Protein AF-A0A814PBN9-F1 (afdb_monomer)

Secondary structure (DSSP, 8-state):
-EEE--------SSHHHHHHHHHHHHH-TTTSTT-GGG--SHHHHHHHIIIIIHHHSSPPPPTTSPPPPPPEEEEEEE-TTT-PPP---S-TTSS-HHHHHHTSEEPPPTT----EE-SS-EE-S-EEEEEE-S-HHHHHHHHHHHHHTTSS-TTEEEEEEEESS-EEEEE---

Organism: Adineta ricciae (NCBI:txid249248)

InterPro domains:
  IPR046791 Polycystin domain [PF20519] (101-163)
  IPR051223 Polycystin [PTHR10877] (20-163)

Foldseek 3Di:
DDWDFDAPDDDDPCSPVVVVVVCCQQQVPPHDPLHVVPDDDPVSVLVNCLPRRLVRQFDDQPPVSDGDDWKKKKWFFFDPPPDDQPPPPVPPPPDDPLLVQLSDKDDDDPPQQDWDDDPPDIGGPIGRMRIQDDDSVVSSVSSVVCVVVPSPDPRTAWMWMDTPRGIIIDGDDD

Radius of gyration: 16.4 Å; Cα contacts (8 Å, |Δi|>4): 252; chains: 1; bounding box: 42×38×36 Å

Nearest PDB structures (foldseek):
  5t4d-assembly1_A  TM=6.886E-01 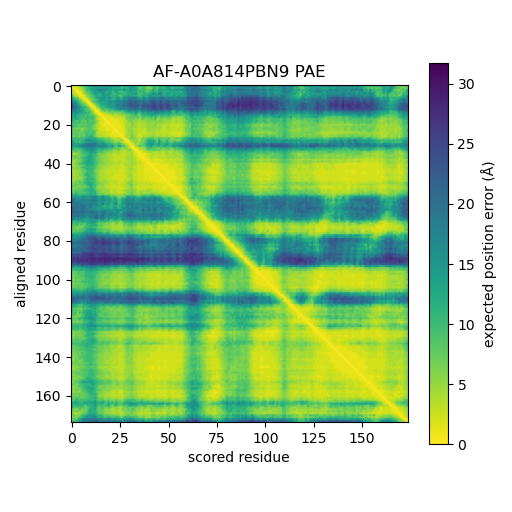 e=1.156E-07  Homo sapiens
  7d7f-assembly1_C  TM=6.819E-01  e=4.751E-07  Mus musculus
  6t9o-assembly1_A  TM=6.933E-01  e=7.766E-07  Homo sapiens
  6wb8-assembly1_A  TM=6.654E-01  e=8.782E-07  Homo sapiens
  7d7f-assembly1_A  TM=6.789E-01  e=2.207E-06  Mus musculus

pLDDT: mean 73.88, std 13.75, range [39.5, 93.19]

Structure (mmCIF, N/CA/C/O backbone):
data_AF-A0A814PBN9-F1
#
_entry.id   AF-A0A814PBN9-F1
#
loop_
_atom_site.group_PDB
_atom_site.id
_atom_site.type_symbol
_atom_site.label_atom_id
_atom_site.label_alt_id
_atom_site.label_comp_id
_atom_site.label_asym_id
_atom_site.label_entity_id
_atom_site.label_seq_id
_atom_site.pdbx_PDB_ins_code
_atom_site.Cartn_x
_atom_site.Cartn_y
_atom_site.Cartn_z
_atom_site.occupancy
_atom_site.B_iso_or_equiv
_atom_site.auth_seq_id
_atom_site.auth_comp_id
_atom_site.auth_asym_id
_atom_site.auth_atom_id
_atom_site.pdbx_PDB_model_num
ATOM 1 N N . MET A 1 1 ? -9.001 4.875 9.101 1.00 61.91 1 MET A N 1
ATOM 2 C CA . MET A 1 1 ? -7.737 4.126 8.914 1.00 61.91 1 MET A CA 1
ATOM 3 C C . MET A 1 1 ? -6.618 4.839 9.672 1.00 61.91 1 MET A C 1
ATOM 5 O O . MET A 1 1 ? -6.616 6.064 9.667 1.00 61.91 1 MET A O 1
ATOM 9 N N . LYS A 1 2 ? -5.699 4.135 10.350 1.00 58.09 2 LYS A N 1
ATOM 10 C CA . LYS A 1 2 ? -4.528 4.743 11.015 1.00 58.09 2 LYS A CA 1
ATOM 11 C C . LYS A 1 2 ? -3.236 4.182 10.421 1.00 58.09 2 LYS A C 1
ATOM 13 O O . LYS A 1 2 ? -3.068 2.978 10.280 1.00 58.09 2 LYS A O 1
ATOM 18 N N . VAL A 1 3 ? -2.299 5.056 10.064 1.00 55.59 3 VAL A N 1
ATOM 19 C CA . VAL A 1 3 ? -1.051 4.647 9.401 1.00 55.59 3 VAL A CA 1
ATOM 20 C C . VAL A 1 3 ? 0.086 4.547 10.411 1.00 55.59 3 VAL A C 1
ATOM 22 O O . VAL A 1 3 ? 0.407 5.541 11.063 1.00 55.59 3 VAL A O 1
ATOM 25 N N . LEU A 1 4 ? 0.740 3.384 10.492 1.00 53.00 4 LEU A N 1
ATOM 26 C CA . LEU A 1 4 ? 1.981 3.205 11.243 1.00 53.00 4 LEU A CA 1
ATOM 27 C C . LEU A 1 4 ? 3.142 2.841 10.324 1.00 53.00 4 LEU A C 1
ATOM 29 O O . LEU A 1 4 ? 3.172 1.807 9.666 1.00 53.00 4 LEU A O 1
ATOM 33 N N . ILE A 1 5 ? 4.179 3.667 10.330 1.00 54.47 5 ILE A N 1
ATOM 34 C CA . ILE A 1 5 ? 5.356 3.407 9.504 1.00 54.47 5 ILE A CA 1
ATOM 35 C C . ILE A 1 5 ? 6.474 2.845 10.380 1.00 54.47 5 ILE A C 1
ATOM 37 O O . ILE A 1 5 ? 7.053 3.574 11.185 1.00 54.47 5 ILE A O 1
ATOM 41 N N . TYR A 1 6 ? 6.805 1.567 10.181 1.00 50.56 6 TYR A N 1
ATOM 42 C CA . TYR A 1 6 ? 7.937 0.907 10.832 1.00 50.56 6 TYR A CA 1
ATOM 43 C C . TYR A 1 6 ? 9.142 0.850 9.896 1.00 50.56 6 TYR A C 1
ATOM 45 O O . TYR A 1 6 ? 9.206 0.054 8.964 1.00 50.56 6 TYR A O 1
ATOM 53 N N . TRP A 1 7 ? 10.145 1.683 10.160 1.00 50.56 7 TRP A N 1
ATOM 54 C CA . TRP A 1 7 ? 11.399 1.644 9.415 1.00 50.56 7 TRP A CA 1
ATOM 55 C C . TRP A 1 7 ? 12.389 0.689 10.087 1.00 50.56 7 TRP A C 1
ATOM 57 O O . TRP A 1 7 ? 13.036 1.066 11.061 1.00 50.56 7 TRP A O 1
ATOM 67 N N . LEU A 1 8 ? 12.574 -0.516 9.541 1.00 43.88 8 LEU A N 1
ATOM 68 C CA . LEU A 1 8 ? 13.759 -1.312 9.866 1.00 43.88 8 LEU A CA 1
ATOM 69 C C . LEU A 1 8 ? 14.943 -0.742 9.062 1.00 43.88 8 LEU A C 1
ATOM 71 O O . LEU A 1 8 ? 15.090 -1.008 7.872 1.00 43.88 8 LEU A O 1
ATOM 75 N N . LEU A 1 9 ? 15.739 0.145 9.665 1.00 44.00 9 LEU A N 1
ATOM 76 C CA . LEU A 1 9 ? 16.915 0.725 9.009 1.00 44.00 9 LEU A CA 1
ATOM 77 C C . LEU A 1 9 ? 18.097 -0.238 9.138 1.00 44.00 9 LEU A C 1
ATOM 79 O O . LEU A 1 9 ? 18.795 -0.242 10.148 1.00 44.00 9 LEU A O 1
ATOM 83 N N . LEU A 1 10 ? 18.351 -1.025 8.096 1.00 39.50 10 LEU A N 1
ATOM 84 C CA . LEU A 1 10 ? 19.627 -1.720 7.955 1.00 39.50 10 LEU A CA 1
ATOM 85 C C . LEU A 1 10 ? 20.667 -0.714 7.427 1.00 39.50 10 LEU A C 1
ATOM 87 O O . LEU A 1 10 ? 20.711 -0.395 6.243 1.00 39.50 10 LEU A O 1
ATOM 91 N N . THR A 1 11 ? 21.439 -0.168 8.371 1.00 45.25 11 THR A N 1
ATOM 92 C CA . THR A 1 11 ? 22.795 0.392 8.217 1.00 45.25 11 THR A CA 1
ATOM 93 C C . THR A 1 11 ? 22.997 1.500 7.166 1.00 45.25 11 THR A C 1
ATOM 95 O O . THR A 1 11 ? 23.364 1.230 6.024 1.00 45.25 11 THR A O 1
ATOM 98 N N . THR A 1 12 ? 22.892 2.772 7.572 1.00 49.78 12 THR A N 1
ATOM 99 C CA . THR A 1 12 ? 23.576 3.888 6.884 1.00 49.78 12 THR A CA 1
ATOM 100 C C . THR A 1 12 ? 24.253 4.807 7.900 1.00 49.78 12 THR A C 1
ATOM 102 O O . THR A 1 12 ? 23.825 4.888 9.048 1.00 49.78 12 THR A O 1
ATOM 105 N N . SER A 1 13 ? 25.316 5.502 7.482 1.00 58.22 13 SER A N 1
ATOM 106 C CA . SER A 1 13 ? 26.120 6.415 8.314 1.00 58.22 13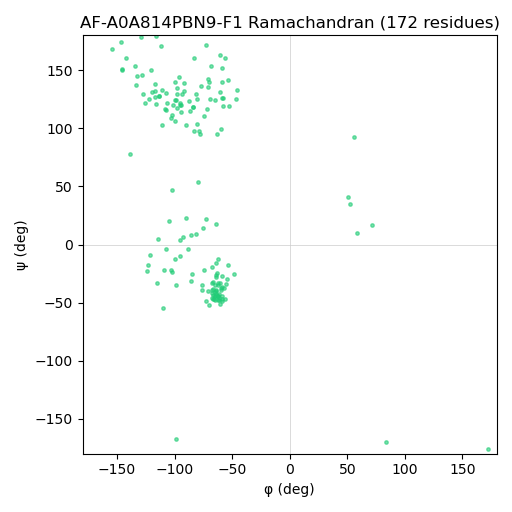 SER A CA 1
ATOM 107 C C . SER A 1 13 ? 25.354 7.644 8.823 1.00 58.22 13 SER A C 1
ATOM 109 O O . SER A 1 13 ? 25.794 8.280 9.772 1.00 58.22 13 SER A O 1
ATOM 111 N N . ASN A 1 14 ? 24.193 7.958 8.232 1.00 62.97 14 ASN A N 1
ATOM 112 C CA . ASN A 1 14 ? 23.270 9.008 8.674 1.00 62.97 14 ASN A CA 1
ATOM 113 C C . ASN A 1 14 ? 21.811 8.515 8.559 1.00 62.97 14 ASN A C 1
ATOM 115 O O . ASN A 1 14 ? 21.089 8.863 7.608 1.00 62.97 14 ASN A O 1
ATOM 119 N N . PRO A 1 15 ? 21.360 7.679 9.509 1.00 64.81 15 PRO A N 1
ATOM 120 C CA . PRO A 1 15 ? 20.076 6.986 9.417 1.00 64.81 15 PRO A CA 1
ATOM 121 C C . PRO A 1 15 ? 18.884 7.952 9.475 1.00 64.81 15 PRO A C 1
ATOM 123 O O . PRO A 1 15 ? 17.884 7.734 8.791 1.00 64.81 15 PRO A O 1
ATOM 126 N N . SER A 1 16 ? 19.004 9.064 10.208 1.00 70.75 16 SER A N 1
ATOM 127 C CA . SER A 1 16 ? 17.942 10.067 10.374 1.00 70.75 16 SER A CA 1
ATOM 128 C C . SER A 1 16 ? 17.621 10.825 9.081 1.00 70.75 16 SER A C 1
ATOM 130 O O . SER A 1 16 ? 16.453 10.961 8.716 1.00 70.75 16 SER A O 1
ATOM 132 N N . LEU A 1 17 ? 18.639 11.281 8.345 1.00 72.50 17 LEU A N 1
ATOM 133 C CA . LEU A 1 17 ? 18.462 11.986 7.071 1.00 72.50 17 LEU A CA 1
ATOM 134 C C . LEU A 1 17 ? 17.892 11.059 5.998 1.00 72.50 17 LEU A C 1
ATOM 136 O O . LEU A 1 17 ? 16.953 11.428 5.294 1.00 72.50 17 LEU A O 1
ATOM 140 N N . THR A 1 18 ? 18.413 9.834 5.924 1.00 71.75 18 THR A N 1
ATOM 141 C CA . THR A 1 18 ? 17.943 8.815 4.976 1.00 71.75 18 THR A CA 1
ATOM 142 C C . THR A 1 18 ? 16.481 8.450 5.247 1.00 71.75 18 THR A C 1
ATOM 144 O O . THR A 1 18 ? 15.664 8.383 4.326 1.00 71.75 18 THR A O 1
ATOM 147 N N . ALA A 1 19 ? 16.122 8.260 6.520 1.00 71.62 19 ALA A N 1
ATOM 148 C CA . ALA A 1 19 ? 14.748 8.006 6.931 1.00 71.62 19 ALA A CA 1
ATOM 149 C C . ALA A 1 19 ? 13.827 9.181 6.586 1.00 71.62 19 ALA A C 1
ATOM 151 O O . ALA A 1 19 ? 12.786 8.973 5.969 1.00 71.62 19 ALA A O 1
ATOM 152 N N . ASN A 1 20 ? 14.225 10.414 6.909 1.00 74.75 20 ASN A N 1
ATOM 153 C CA . ASN A 1 20 ? 13.430 11.610 6.631 1.00 74.75 20 ASN A CA 1
ATOM 154 C C . ASN A 1 20 ? 13.232 11.858 5.133 1.00 74.75 20 ASN A C 1
ATOM 156 O O . ASN A 1 20 ? 12.133 12.225 4.716 1.00 74.75 20 ASN A O 1
ATOM 160 N N . HIS A 1 21 ? 14.268 11.634 4.324 1.00 77.31 21 HIS A N 1
ATOM 161 C CA . HIS A 1 21 ? 14.173 11.742 2.873 1.00 77.31 21 HIS A CA 1
ATOM 162 C C . H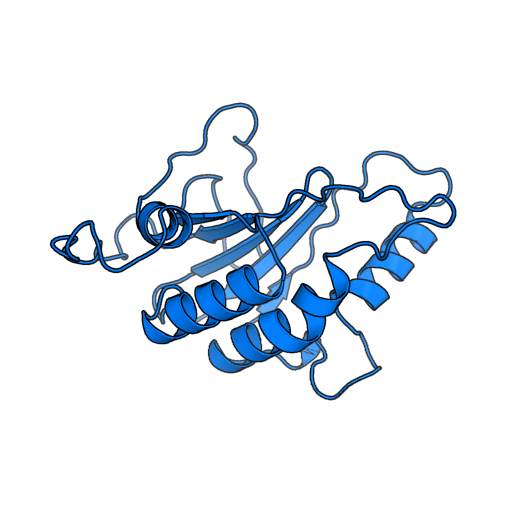IS A 1 21 ? 13.145 10.753 2.319 1.00 77.31 21 HIS A C 1
ATOM 164 O O . HIS A 1 21 ? 12.208 11.157 1.638 1.00 77.31 21 HIS A O 1
ATOM 170 N N . LEU A 1 22 ? 13.254 9.475 2.690 1.00 76.56 22 LEU A N 1
ATOM 171 C CA . LEU A 1 22 ? 12.349 8.432 2.203 1.00 76.56 22 LEU A CA 1
ATOM 172 C C . LEU A 1 22 ? 10.923 8.609 2.725 1.00 76.56 22 LEU A C 1
ATOM 174 O O . LEU A 1 22 ? 9.968 8.345 1.998 1.00 76.56 22 LEU A O 1
ATOM 178 N N . ARG A 1 23 ? 10.774 9.123 3.949 1.00 76.19 23 ARG A N 1
ATOM 179 C CA . ARG A 1 23 ? 9.480 9.491 4.523 1.00 76.19 23 ARG A CA 1
ATOM 180 C C . ARG A 1 23 ? 8.807 10.582 3.692 1.00 76.19 23 ARG A C 1
ATOM 182 O O . ARG A 1 23 ? 7.644 10.445 3.338 1.00 76.19 23 ARG A O 1
ATOM 189 N N . ARG A 1 24 ? 9.530 11.647 3.343 1.00 77.75 24 ARG A N 1
ATOM 190 C CA . ARG A 1 24 ? 8.990 12.723 2.498 1.00 77.75 24 ARG A CA 1
ATOM 191 C C . ARG A 1 24 ? 8.703 12.252 1.077 1.00 77.75 24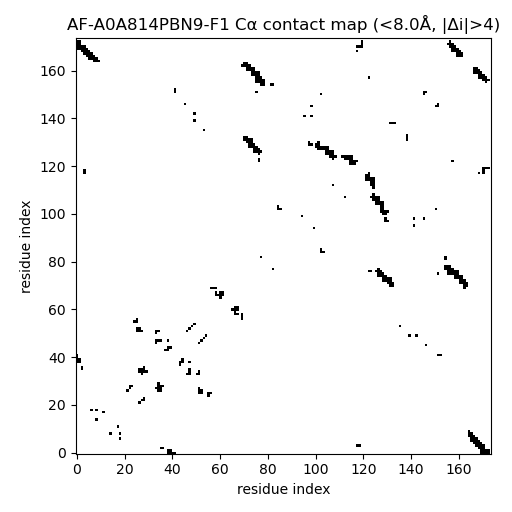 ARG A C 1
ATOM 193 O O . ARG A 1 24 ? 7.700 12.669 0.520 1.00 77.75 24 ARG A O 1
ATOM 200 N N . PHE A 1 25 ? 9.561 11.394 0.532 1.00 79.44 25 PHE A N 1
ATOM 201 C CA . PHE A 1 25 ? 9.466 10.911 -0.840 1.00 79.44 25 PHE A CA 1
ATOM 202 C C . PHE A 1 25 ? 8.275 9.969 -1.053 1.00 79.44 25 PHE A C 1
ATOM 204 O O . PHE A 1 25 ? 7.454 10.221 -1.918 1.00 79.44 25 PHE A O 1
ATOM 211 N N . PHE A 1 26 ? 8.126 8.923 -0.234 1.00 78.31 26 PHE A N 1
ATOM 212 C CA . PHE A 1 26 ? 7.051 7.939 -0.427 1.00 78.31 26 PHE A CA 1
ATOM 213 C C . PHE A 1 26 ? 5.716 8.334 0.204 1.00 78.31 26 PHE A C 1
ATOM 215 O O . PHE A 1 26 ? 4.675 7.855 -0.233 1.00 78.31 26 PHE A O 1
ATOM 222 N N . LEU A 1 27 ? 5.728 9.173 1.244 1.00 80.25 27 LEU A N 1
ATOM 223 C CA . LEU A 1 27 ? 4.513 9.517 1.988 1.00 80.25 27 LEU A CA 1
ATOM 224 C C . LEU A 1 27 ? 4.015 10.941 1.713 1.00 80.25 27 LEU A C 1
ATOM 226 O O . LEU A 1 27 ? 2.963 11.318 2.220 1.00 80.25 27 LEU A O 1
ATOM 230 N N . ASN A 1 28 ? 4.747 11.728 0.916 1.00 75.12 28 ASN A N 1
ATOM 231 C CA . ASN A 1 28 ? 4.356 13.074 0.480 1.00 75.12 28 ASN A CA 1
ATOM 232 C C . ASN A 1 28 ? 3.951 14.036 1.616 1.00 75.12 28 ASN A C 1
ATOM 234 O O . ASN A 1 28 ? 3.090 14.899 1.437 1.00 75.12 28 ASN A O 1
ATOM 238 N N . ILE A 1 29 ? 4.610 13.920 2.774 1.00 67.38 29 ILE A N 1
ATOM 239 C CA . ILE A 1 29 ? 4.279 14.687 3.986 1.00 67.38 29 ILE A CA 1
ATOM 240 C C . ILE A 1 29 ? 4.346 16.195 3.732 1.00 67.38 29 ILE A C 1
ATOM 242 O O . ILE A 1 29 ? 5.418 16.732 3.437 1.00 67.38 29 ILE A O 1
ATOM 246 N N . GLY A 1 30 ? 3.215 16.874 3.915 1.00 62.34 30 GLY A N 1
ATOM 247 C CA . GLY A 1 30 ? 3.070 18.326 3.899 1.00 62.34 30 GLY A CA 1
ATOM 248 C C . GLY A 1 30 ? 3.207 18.978 2.524 1.00 62.34 30 GLY A C 1
ATOM 249 O O . GLY A 1 30 ? 3.468 20.178 2.471 1.00 62.34 30 GLY A O 1
ATOM 250 N N . ARG A 1 31 ? 3.103 18.222 1.417 1.00 62.16 31 ARG A N 1
ATOM 251 C CA . ARG A 1 31 ? 3.403 18.747 0.068 1.00 62.16 31 ARG A CA 1
ATOM 252 C C . ARG A 1 31 ? 2.283 18.655 -0.973 1.00 62.16 31 ARG A C 1
ATOM 254 O O . ARG A 1 31 ? 2.389 19.356 -1.972 1.00 62.16 31 ARG A O 1
ATOM 261 N N . THR A 1 32 ? 1.235 17.839 -0.795 1.00 61.72 32 THR A N 1
ATOM 262 C CA . THR A 1 32 ? 0.211 17.628 -1.849 1.00 61.72 32 THR A CA 1
ATOM 263 C C . THR A 1 32 ? -1.215 17.386 -1.318 1.00 61.72 32 THR A C 1
ATOM 265 O O . THR A 1 32 ? -1.457 17.269 -0.110 1.00 61.72 32 THR A O 1
ATOM 268 N N . GLN A 1 33 ? -2.186 17.311 -2.238 1.00 65.44 33 GLN A N 1
ATOM 269 C CA . GLN A 1 33 ? -3.556 16.860 -1.962 1.00 65.44 33 GLN A CA 1
ATOM 270 C C . GLN A 1 33 ? -3.585 15.408 -1.443 1.00 65.44 33 GLN A C 1
ATOM 272 O O . GLN A 1 33 ? -4.358 15.120 -0.536 1.00 65.44 33 GLN A O 1
ATOM 277 N N . ASN A 1 34 ? -2.657 14.561 -1.904 1.00 69.06 34 ASN A N 1
ATOM 278 C CA . ASN A 1 34 ? -2.583 13.123 -1.619 1.00 69.06 34 ASN A CA 1
ATOM 279 C C . ASN A 1 34 ? -1.503 12.800 -0.568 1.00 69.06 34 ASN A C 1
ATOM 281 O O . ASN A 1 34 ? -0.655 11.925 -0.769 1.00 69.06 34 ASN A O 1
ATOM 285 N N . ASP A 1 35 ? -1.488 13.560 0.527 1.00 80.12 35 ASP A N 1
ATOM 286 C CA . ASP A 1 35 ? -0.637 13.308 1.696 1.00 80.12 35 ASP A CA 1
ATOM 287 C C . ASP A 1 35 ? -1.135 12.064 2.450 1.00 80.12 35 ASP A C 1
ATOM 289 O O . ASP A 1 35 ? -2.333 11.933 2.704 1.00 80.12 35 ASP A O 1
ATOM 293 N N . TYR A 1 36 ? -0.224 11.173 2.854 1.00 78.25 36 TYR A N 1
ATOM 294 C CA . TYR A 1 36 ? -0.585 9.949 3.577 1.00 78.25 36 TYR A CA 1
ATOM 295 C C . TYR A 1 36 ? -1.340 10.201 4.895 1.00 78.25 36 TYR A C 1
ATOM 297 O O . TYR A 1 36 ? -2.104 9.352 5.347 1.00 78.25 36 TYR A O 1
ATOM 305 N N . THR A 1 37 ? -1.120 11.356 5.533 1.00 80.81 37 THR A N 1
ATOM 306 C CA . THR A 1 37 ? -1.789 11.732 6.789 1.00 80.81 37 THR A CA 1
ATOM 307 C C . THR A 1 37 ? -3.284 11.978 6.614 1.00 80.81 37 THR A C 1
ATOM 309 O O . THR A 1 37 ? -4.022 11.934 7.594 1.00 80.81 37 THR A O 1
ATOM 312 N N . LYS A 1 38 ? -3.733 12.216 5.377 1.00 82.75 38 LYS A N 1
ATOM 313 C CA . LYS A 1 38 ? -5.137 12.466 5.037 1.00 82.75 38 LYS A CA 1
ATOM 314 C C . LYS A 1 38 ? -5.914 11.186 4.741 1.00 82.75 38 LYS A C 1
ATOM 316 O O . LYS A 1 38 ? -7.112 11.264 4.503 1.00 82.75 38 LYS A O 1
ATOM 321 N N . ILE A 1 39 ? -5.259 10.023 4.742 1.00 85.50 39 ILE A N 1
ATOM 322 C CA . ILE A 1 39 ? -5.917 8.765 4.404 1.00 85.50 39 ILE A CA 1
ATOM 323 C C . ILE A 1 39 ? -6.810 8.322 5.563 1.00 85.50 39 ILE A C 1
ATOM 325 O O . ILE A 1 39 ? -6.319 7.903 6.614 1.00 85.50 39 ILE A O 1
ATOM 329 N N . THR A 1 40 ? -8.125 8.375 5.358 1.00 84.69 40 THR A N 1
ATOM 330 C CA . THR A 1 40 ? -9.110 7.981 6.373 1.00 84.69 40 THR A CA 1
ATOM 331 C C . THR A 1 40 ? -9.936 6.769 5.956 1.00 84.69 40 THR A C 1
ATOM 333 O O . THR A 1 40 ? -10.247 5.936 6.817 1.00 84.69 40 THR A O 1
ATOM 336 N N . THR A 1 41 ? -10.205 6.629 4.658 1.00 87.88 41 THR A N 1
ATOM 337 C CA . THR A 1 41 ? -11.011 5.564 4.048 1.00 87.88 41 THR A CA 1
ATOM 338 C C . THR A 1 41 ? -10.170 4.616 3.181 1.00 87.88 41 THR A C 1
ATOM 340 O O . THR A 1 41 ? -8.991 4.867 2.924 1.00 87.88 41 THR A O 1
ATOM 343 N N . ILE A 1 42 ? -10.774 3.505 2.738 1.00 88.50 42 ILE A N 1
ATOM 344 C CA . ILE A 1 42 ? -10.154 2.574 1.776 1.00 88.50 42 ILE A CA 1
ATOM 345 C C . ILE A 1 42 ? -9.931 3.276 0.426 1.00 88.50 42 ILE A C 1
ATOM 347 O O . ILE A 1 42 ? -8.876 3.108 -0.181 1.00 88.50 42 ILE A O 1
ATOM 351 N N . ASP A 1 43 ? -10.869 4.115 -0.015 1.00 90.31 43 ASP A N 1
ATOM 352 C CA . ASP A 1 43 ? -10.737 4.856 -1.274 1.00 90.31 43 ASP A CA 1
ATOM 353 C C . ASP A 1 43 ? -9.618 5.897 -1.212 1.00 90.31 43 ASP A C 1
ATOM 355 O O . ASP A 1 43 ? -8.827 6.007 -2.149 1.00 90.31 43 ASP A O 1
ATOM 359 N N . ASP A 1 44 ? -9.464 6.591 -0.078 1.00 88.94 44 ASP A N 1
ATOM 360 C CA . ASP A 1 44 ? -8.324 7.488 0.137 1.00 88.94 44 ASP A CA 1
ATOM 361 C C . ASP A 1 44 ? -6.991 6.725 0.032 1.00 88.94 44 ASP A C 1
ATOM 363 O O . ASP A 1 44 ? -5.996 7.263 -0.462 1.00 88.94 44 ASP A O 1
ATOM 367 N N . TYR A 1 45 ? -6.954 5.471 0.507 1.00 90.12 45 TYR A N 1
ATOM 368 C CA . TYR A 1 45 ? -5.761 4.629 0.432 1.00 90.12 45 TYR A CA 1
ATOM 369 C C . TYR A 1 45 ? -5.426 4.291 -1.020 1.00 90.12 45 TYR A C 1
ATOM 371 O O . TYR A 1 45 ? -4.272 4.454 -1.417 1.00 90.12 45 TYR A O 1
ATOM 379 N N . TRP A 1 46 ? -6.411 3.870 -1.817 1.00 91.12 46 TRP A N 1
ATOM 380 C CA . TRP A 1 46 ? -6.212 3.585 -3.240 1.00 91.12 46 TRP A CA 1
ATOM 381 C C . TRP A 1 46 ? -5.791 4.837 -4.015 1.00 91.12 46 TRP A C 1
ATOM 383 O O . TRP A 1 46 ? -4.807 4.796 -4.755 1.00 91.12 46 TRP A O 1
ATOM 393 N N . LEU A 1 47 ? -6.437 5.980 -3.761 1.00 90.12 47 LEU A N 1
ATOM 394 C CA . LEU A 1 47 ? -6.064 7.269 -4.351 1.00 90.12 47 LEU A CA 1
ATOM 395 C C . LEU A 1 47 ? -4.622 7.660 -4.015 1.00 90.12 47 LEU A C 1
ATOM 397 O O . LEU A 1 47 ? -3.877 8.099 -4.895 1.00 90.12 47 LEU A O 1
ATOM 401 N N . TRP A 1 48 ? -4.203 7.496 -2.759 1.00 89.38 48 TRP A N 1
ATOM 402 C CA . TRP A 1 48 ? -2.820 7.732 -2.352 1.00 89.38 48 TRP A CA 1
ATOM 403 C C . TRP A 1 48 ? -1.855 6.739 -3.010 1.00 89.38 48 TRP A C 1
ATOM 405 O O . TRP A 1 48 ? -0.796 7.138 -3.506 1.00 89.38 48 TRP A O 1
ATOM 415 N N . LEU A 1 49 ? -2.205 5.454 -3.045 1.00 89.06 49 LEU A N 1
ATOM 416 C CA . LEU A 1 49 ? -1.364 4.407 -3.611 1.00 89.06 49 LEU A CA 1
ATOM 417 C C . LEU A 1 49 ? -1.069 4.700 -5.087 1.00 89.06 49 LEU A C 1
ATOM 419 O O . LEU A 1 49 ? 0.091 4.698 -5.494 1.00 89.06 49 LEU A O 1
ATOM 423 N N . GLU A 1 50 ? -2.098 5.012 -5.872 1.00 88.50 50 GLU A N 1
ATOM 424 C CA . GLU A 1 50 ? -1.976 5.200 -7.318 1.00 88.50 50 GLU A CA 1
ATOM 425 C C . GLU A 1 50 ? -1.341 6.529 -7.734 1.00 88.50 50 GLU A C 1
ATOM 427 O O . GLU A 1 50 ? -0.621 6.572 -8.737 1.00 88.50 50 GLU A O 1
ATOM 432 N N . ASN A 1 51 ? -1.598 7.601 -6.979 1.00 85.62 51 ASN A N 1
ATOM 433 C CA . ASN A 1 51 ? -1.197 8.956 -7.367 1.00 85.62 51 ASN A CA 1
ATOM 434 C C . ASN A 1 51 ? 0.041 9.473 -6.628 1.00 85.62 51 ASN A C 1
ATOM 436 O O . ASN A 1 51 ? 0.716 10.370 -7.124 1.00 85.62 51 ASN A O 1
ATOM 440 N N . SER A 1 52 ? 0.337 8.944 -5.439 1.00 84.44 52 SER A N 1
ATOM 441 C CA . SER A 1 52 ? 1.506 9.341 -4.648 1.00 84.44 52 SER A CA 1
ATOM 442 C C . SER A 1 52 ? 2.542 8.232 -4.607 1.00 84.44 52 SER A C 1
ATOM 444 O O . SER A 1 52 ? 3.703 8.457 -4.938 1.00 84.44 52 SER A O 1
ATOM 446 N N . PHE A 1 53 ? 2.158 7.027 -4.191 1.00 85.50 53 PHE A N 1
ATOM 447 C CA . PHE A 1 53 ? 3.139 5.970 -3.962 1.00 85.50 53 PHE A CA 1
ATOM 448 C C . PHE A 1 53 ? 3.708 5.419 -5.278 1.00 85.50 53 PHE A C 1
ATOM 450 O O . PHE A 1 53 ? 4.928 5.352 -5.434 1.00 85.50 53 PHE A O 1
ATOM 457 N N . LEU A 1 54 ? 2.848 5.076 -6.245 1.00 84.44 54 LEU A N 1
ATOM 458 C CA . LEU A 1 54 ? 3.258 4.483 -7.525 1.00 84.44 54 LEU A CA 1
ATOM 459 C C . LEU A 1 54 ? 4.150 5.385 -8.385 1.00 84.44 54 LEU A C 1
ATOM 461 O O . LEU A 1 54 ? 5.036 4.888 -9.079 1.00 84.44 54 LEU A O 1
ATOM 465 N N . GLU A 1 55 ? 3.950 6.697 -8.331 1.00 81.38 55 GLU A N 1
ATOM 466 C CA . GLU A 1 55 ? 4.812 7.649 -9.043 1.00 81.38 55 GLU A CA 1
ATOM 467 C C . GLU A 1 55 ? 6.251 7.616 -8.499 1.00 81.38 55 GLU A C 1
ATOM 469 O O . GLU A 1 55 ? 7.212 7.854 -9.225 1.00 81.38 55 GLU A O 1
ATOM 474 N N . ASN A 1 56 ? 6.416 7.227 -7.231 1.00 79.00 56 ASN A N 1
ATOM 475 C CA . ASN A 1 56 ? 7.693 7.239 -6.528 1.00 79.00 56 ASN A CA 1
ATOM 476 C C . ASN A 1 56 ? 8.394 5.865 -6.468 1.00 79.00 56 ASN A C 1
ATOM 478 O O . ASN A 1 56 ? 9.571 5.794 -6.118 1.00 79.00 56 ASN A O 1
ATOM 482 N N . ILE A 1 57 ? 7.739 4.745 -6.806 1.00 76.75 57 ILE A N 1
ATOM 483 C CA . ILE A 1 57 ? 8.382 3.410 -6.723 1.00 76.75 57 ILE A CA 1
ATOM 484 C C . ILE A 1 57 ? 9.408 3.136 -7.825 1.00 76.75 57 ILE A C 1
ATOM 486 O O . ILE A 1 57 ? 10.259 2.254 -7.668 1.00 76.75 57 ILE A O 1
ATOM 490 N N . ARG A 1 58 ? 9.334 3.843 -8.956 1.00 69.31 58 ARG A N 1
ATOM 491 C CA . ARG A 1 58 ? 10.252 3.635 -10.077 1.00 69.31 58 ARG A CA 1
ATOM 492 C C . ARG A 1 58 ? 11.367 4.661 -10.022 1.00 69.31 58 ARG A C 1
ATOM 494 O O . ARG A 1 58 ? 11.146 5.850 -10.206 1.00 69.31 58 ARG A O 1
ATOM 501 N N . ALA A 1 59 ? 12.592 4.170 -9.855 1.00 58.31 59 ALA A N 1
ATOM 502 C CA . ALA A 1 59 ? 13.756 4.966 -10.197 1.00 58.31 59 ALA A CA 1
ATOM 503 C C . ALA A 1 59 ? 13.651 5.354 -11.680 1.00 58.31 59 ALA A C 1
ATOM 505 O O . ALA A 1 59 ? 13.478 4.489 -12.548 1.00 58.31 59 ALA A O 1
ATOM 506 N N . HIS A 1 60 ? 13.750 6.651 -11.974 1.00 55.59 60 HIS A N 1
ATOM 507 C CA . HIS A 1 60 ? 13.983 7.113 -13.338 1.00 55.59 60 HIS A CA 1
ATOM 508 C C . HIS A 1 60 ? 15.259 6.462 -13.892 1.00 55.59 60 HIS A C 1
ATOM 510 O O . HIS A 1 60 ? 16.092 5.958 -13.131 1.00 55.59 60 HIS A O 1
ATOM 516 N N . LYS A 1 61 ? 15.413 6.452 -15.225 1.00 58.94 61 LYS A N 1
ATOM 517 C CA . LYS A 1 61 ? 16.661 5.998 -15.856 1.00 58.94 61 LYS A CA 1
ATOM 518 C C . LYS A 1 61 ? 17.830 6.662 -15.131 1.00 58.94 61 LYS A C 1
ATOM 520 O O . LYS A 1 61 ? 17.848 7.883 -14.986 1.00 58.94 61 LYS A O 1
ATOM 525 N N . TRP A 1 62 ? 18.769 5.853 -14.650 1.00 54.16 62 TRP A N 1
ATOM 526 C CA . TRP A 1 62 ? 19.980 6.388 -14.041 1.00 54.16 62 TRP A CA 1
ATOM 527 C C . TRP A 1 62 ? 20.744 7.236 -15.065 1.00 54.16 62 TRP A C 1
ATOM 529 O O . TRP A 1 62 ? 20.544 7.088 -16.272 1.00 54.16 62 TRP A O 1
ATOM 539 N N . TYR A 1 63 ? 21.672 8.073 -14.594 1.00 56.09 63 TYR A N 1
ATOM 540 C CA . TYR A 1 63 ? 22.519 8.925 -15.446 1.00 56.09 63 TYR A CA 1
ATOM 541 C C . TYR A 1 63 ? 23.279 8.150 -16.543 1.00 56.09 63 TYR A C 1
ATOM 543 O O . TYR A 1 63 ? 23.743 8.734 -17.514 1.00 56.09 63 TYR A O 1
ATOM 551 N N . ASN A 1 64 ? 23.401 6.827 -16.394 1.00 72.25 64 ASN A N 1
ATOM 552 C CA . ASN A 1 64 ? 24.042 5.909 -17.332 1.00 72.25 64 ASN A CA 1
ATOM 553 C C . ASN A 1 64 ? 23.050 5.057 -18.151 1.00 72.25 64 ASN A C 1
ATOM 555 O O . ASN A 1 64 ? 23.421 3.991 -18.639 1.00 72.25 64 ASN A O 1
ATOM 559 N N . ASN A 1 65 ? 21.787 5.477 -18.271 1.00 67.81 65 ASN A N 1
ATOM 560 C CA . ASN A 1 65 ? 20.715 4.771 -18.985 1.00 67.81 65 ASN A CA 1
ATOM 561 C C . ASN A 1 65 ? 20.405 3.346 -18.484 1.00 67.81 65 ASN A C 1
ATOM 563 O O . ASN A 1 65 ? 19.620 2.635 -19.118 1.00 67.81 65 ASN A O 1
ATOM 567 N N . LYS A 1 66 ? 20.954 2.913 -17.340 1.00 61.53 66 LYS A N 1
ATOM 568 C CA . LYS A 1 66 ? 20.598 1.621 -16.745 1.00 61.53 66 LYS A CA 1
ATOM 569 C C . LYS A 1 66 ? 19.240 1.711 -16.056 1.00 61.53 66 LYS A C 1
ATOM 571 O O . LYS A 1 66 ? 18.937 2.668 -15.342 1.00 61.53 66 LYS A O 1
ATOM 576 N N . THR A 1 67 ? 18.427 0.680 -16.270 1.00 57.59 67 THR A N 1
ATOM 577 C CA . THR A 1 67 ? 17.139 0.517 -15.591 1.00 57.59 67 THR A CA 1
ATOM 578 C C . THR A 1 67 ? 17.359 -0.372 -14.375 1.00 57.59 67 THR A C 1
ATOM 580 O O . THR A 1 67 ? 17.802 -1.509 -14.522 1.00 57.59 67 THR A O 1
ATOM 583 N N . THR A 1 68 ? 17.078 0.126 -13.175 1.00 56.31 68 THR A N 1
ATOM 584 C CA . THR A 1 68 ? 17.098 -0.690 -11.955 1.00 56.31 68 THR A CA 1
ATOM 585 C C . THR A 1 68 ? 15.710 -1.261 -11.698 1.00 56.31 68 THR A C 1
ATOM 587 O O . THR A 1 68 ? 14.720 -0.532 -11.740 1.00 56.31 68 THR A O 1
ATOM 590 N N . SER A 1 69 ? 15.635 -2.564 -11.429 1.00 58.19 69 SER A N 1
ATOM 591 C CA . SER A 1 69 ? 14.405 -3.214 -10.976 1.00 58.19 69 SER A CA 1
ATOM 592 C C . SER A 1 69 ? 14.281 -3.038 -9.464 1.00 58.19 69 SER A C 1
ATOM 594 O O . SER A 1 69 ? 15.152 -3.488 -8.721 1.00 58.19 69 SER A O 1
ATOM 596 N N . CYS A 1 70 ? 13.222 -2.372 -9.007 1.00 61.22 70 CYS A N 1
ATOM 597 C CA . CYS A 1 70 ? 12.859 -2.328 -7.594 1.00 61.22 70 CYS A CA 1
ATOM 598 C C . CYS A 1 70 ? 11.768 -3.370 -7.345 1.00 61.22 70 CYS A C 1
ATOM 600 O O . CYS A 1 70 ? 10.769 -3.399 -8.063 1.00 61.22 70 CYS A O 1
ATOM 602 N N . TYR A 1 71 ? 11.949 -4.214 -6.330 1.00 71.00 71 TYR A N 1
ATOM 603 C CA . TYR A 1 71 ? 10.944 -5.193 -5.931 1.00 71.00 71 TYR A CA 1
ATOM 604 C C . TYR A 1 71 ? 10.089 -4.632 -4.794 1.00 71.00 71 TYR A C 1
ATOM 606 O O . TYR A 1 71 ? 10.608 -4.312 -3.722 1.00 71.00 71 TYR A O 1
ATOM 614 N N . PHE A 1 72 ? 8.785 -4.525 -5.043 1.00 80.19 72 PHE A N 1
ATOM 615 C CA . PHE A 1 72 ? 7.786 -4.164 -4.045 1.00 80.19 72 PHE A CA 1
ATOM 616 C C . PHE A 1 72 ? 6.648 -5.186 -4.053 1.00 80.19 72 PHE A C 1
ATOM 618 O O . PHE A 1 72 ? 6.265 -5.698 -5.106 1.00 80.19 72 PHE A O 1
ATOM 625 N N . ARG A 1 73 ? 6.077 -5.453 -2.880 1.00 83.31 73 ARG A N 1
ATOM 626 C CA . ARG A 1 73 ? 4.847 -6.236 -2.722 1.00 83.31 73 ARG A CA 1
ATOM 627 C C . ARG A 1 73 ? 3.878 -5.525 -1.788 1.00 83.31 73 ARG A C 1
ATOM 629 O O . ARG A 1 73 ? 4.310 -4.886 -0.828 1.00 83.31 73 ARG A O 1
ATOM 636 N N . ILE A 1 74 ? 2.589 -5.659 -2.068 1.00 82.31 74 ILE A N 1
ATOM 637 C CA . ILE A 1 74 ? 1.501 -5.237 -1.189 1.00 82.31 74 ILE A CA 1
ATOM 638 C C . ILE A 1 74 ? 0.878 -6.500 -0.620 1.00 82.31 74 ILE A C 1
ATOM 640 O O . ILE A 1 74 ? 0.569 -7.437 -1.352 1.00 82.31 74 ILE A O 1
ATOM 644 N N . MET A 1 75 ? 0.707 -6.533 0.687 1.00 86.25 75 MET A N 1
ATOM 645 C CA . MET A 1 75 ? 0.155 -7.661 1.406 1.00 86.25 75 MET A CA 1
ATOM 646 C C . MET A 1 75 ? -0.991 -7.170 2.267 1.00 86.25 75 MET A C 1
ATOM 648 O O . MET A 1 75 ? -0.823 -6.233 3.037 1.00 86.25 75 MET A O 1
ATOM 652 N N . GLN A 1 76 ? -2.138 -7.823 2.186 1.00 84.81 76 GLN A N 1
ATOM 653 C CA . GLN A 1 76 ? -3.198 -7.606 3.159 1.00 84.81 76 GLN A CA 1
ATOM 654 C C . GLN A 1 76 ? -3.195 -8.721 4.203 1.00 84.81 76 GLN A C 1
ATOM 656 O O . GLN A 1 76 ? -3.019 -9.905 3.891 1.00 84.81 76 GLN A O 1
ATOM 661 N N . SER A 1 77 ? -3.415 -8.324 5.450 1.00 79.19 77 SER A N 1
ATOM 662 C CA . SER A 1 77 ? -3.587 -9.217 6.583 1.00 79.19 77 SER A CA 1
ATOM 663 C C . SER A 1 77 ? -5.044 -9.138 7.045 1.00 79.19 77 SER A C 1
ATOM 665 O O . SER A 1 77 ? -5.452 -8.143 7.658 1.00 79.19 77 SER A O 1
ATOM 667 N N . PRO A 1 78 ? -5.870 -10.140 6.707 1.00 67.06 78 PRO A N 1
ATOM 668 C CA . PRO A 1 78 ? -7.193 -10.279 7.287 1.00 67.06 78 PRO A CA 1
ATOM 669 C C . PRO A 1 78 ? -7.111 -10.984 8.640 1.00 67.06 78 PRO A C 1
ATOM 671 O O . PRO A 1 78 ? -6.164 -11.716 8.934 1.00 67.06 78 PRO A O 1
ATOM 674 N N . PHE A 1 79 ? -8.155 -10.823 9.451 1.00 60.31 79 PHE A N 1
ATOM 675 C CA . PHE A 1 79 ? -8.351 -11.720 10.586 1.00 60.31 79 PHE A CA 1
ATOM 676 C C . PHE A 1 79 ? -8.510 -13.157 10.054 1.00 60.31 79 PHE A C 1
ATOM 678 O O . PHE A 1 79 ? -9.286 -13.365 9.119 1.00 60.31 79 PHE A O 1
ATOM 685 N N . ILE A 1 80 ? -7.777 -14.124 10.629 1.00 51.75 80 ILE A N 1
ATOM 686 C CA . ILE A 1 80 ? -7.541 -15.486 10.088 1.00 51.75 80 ILE A CA 1
ATOM 687 C C . ILE A 1 80 ? -8.821 -16.216 9.623 1.00 51.75 80 ILE A C 1
ATOM 689 O O . ILE A 1 80 ? -8.749 -17.055 8.734 1.00 51.75 80 ILE A O 1
ATOM 693 N N . TRP A 1 81 ? -9.992 -15.881 10.167 1.00 47.06 81 TRP A N 1
ATOM 694 C CA . TRP A 1 81 ? -11.269 -16.555 9.897 1.00 47.06 81 TRP A CA 1
ATOM 695 C C . TRP A 1 81 ? -12.327 -15.698 9.173 1.00 47.06 81 TRP A C 1
ATOM 697 O O . TRP A 1 81 ? -13.456 -16.146 9.002 1.00 47.06 81 TRP A O 1
ATOM 707 N N . ALA A 1 82 ? -12.010 -14.468 8.750 1.00 47.38 82 ALA A N 1
ATOM 708 C CA . ALA A 1 82 ? -13.029 -13.519 8.277 1.00 47.38 82 ALA A CA 1
ATOM 709 C C . ALA A 1 82 ? -13.114 -13.345 6.748 1.00 47.38 82 ALA A C 1
ATOM 711 O O . ALA A 1 82 ? -14.154 -12.898 6.245 1.00 47.38 82 ALA A O 1
ATOM 712 N N . LYS A 1 83 ? -12.046 -13.661 6.003 1.00 59.09 83 LYS A N 1
ATOM 713 C CA . LYS A 1 83 ? -12.008 -13.417 4.557 1.00 59.09 83 LYS A CA 1
ATOM 714 C C . LYS A 1 83 ? -12.613 -14.593 3.796 1.00 59.09 83 LYS A C 1
ATOM 716 O O . LYS A 1 83 ? -12.083 -15.696 3.836 1.00 59.09 83 LYS A O 1
ATOM 721 N N . ILE A 1 84 ? -13.732 -14.329 3.124 1.00 56.00 84 ILE A N 1
ATOM 722 C CA . ILE A 1 84 ? -14.327 -15.256 2.164 1.00 56.00 84 ILE A CA 1
ATOM 723 C C . ILE A 1 84 ? -13.393 -15.236 0.955 1.00 56.00 84 ILE A C 1
ATOM 725 O O . ILE A 1 84 ? -13.203 -14.177 0.356 1.00 56.00 84 ILE A O 1
ATOM 729 N N . GLU A 1 85 ? -12.759 -16.366 0.640 1.00 57.75 85 GLU A N 1
ATOM 730 C CA . GLU A 1 85 ? -12.065 -16.502 -0.639 1.00 57.75 85 GLU A CA 1
ATOM 731 C C . GLU A 1 85 ? -13.112 -16.285 -1.738 1.00 57.75 85 GLU A C 1
ATOM 733 O O . GLU A 1 85 ? -14.172 -16.922 -1.687 1.00 57.75 85 GLU A O 1
ATOM 738 N N . PRO A 1 86 ? -12.894 -15.357 -2.688 1.00 54.62 86 PRO A N 1
ATOM 739 C CA . PRO A 1 86 ? -13.825 -15.212 -3.795 1.00 54.62 86 PRO A CA 1
ATOM 740 C C . PRO A 1 86 ? -13.989 -16.579 -4.457 1.00 54.62 86 PRO A C 1
ATOM 742 O O . PRO A 1 86 ? -13.030 -17.340 -4.548 1.00 54.62 86 PRO A O 1
ATOM 745 N N . ASN A 1 87 ? -15.199 -16.919 -4.893 1.00 48.84 87 ASN A N 1
ATOM 746 C CA . ASN A 1 87 ? -15.433 -18.154 -5.632 1.00 48.84 87 ASN A CA 1
ATOM 747 C C . ASN A 1 87 ? -14.632 -18.076 -6.944 1.00 48.84 87 ASN A C 1
ATOM 749 O O . ASN A 1 87 ? -15.072 -17.449 -7.908 1.00 48.84 87 ASN A O 1
ATOM 753 N N . ILE A 1 88 ? -13.418 -18.641 -6.959 1.00 55.06 88 ILE A N 1
ATOM 754 C CA . ILE A 1 88 ? -12.470 -18.554 -8.078 1.00 55.06 88 ILE A CA 1
ATOM 755 C C . ILE A 1 88 ? -12.860 -19.555 -9.174 1.00 55.06 88 ILE A C 1
ATOM 757 O O . ILE A 1 88 ? -12.056 -20.347 -9.644 1.00 55.06 88 ILE A O 1
ATOM 761 N N . ASN A 1 89 ? -14.109 -19.477 -9.621 1.00 52.25 89 ASN A N 1
ATOM 762 C CA . ASN A 1 89 ? -14.466 -19.764 -11.004 1.00 52.25 89 ASN A CA 1
ATOM 763 C C . ASN A 1 89 ? -14.383 -18.478 -11.849 1.00 52.25 89 ASN A C 1
ATOM 765 O O . ASN A 1 89 ? -15.014 -18.378 -12.898 1.00 52.25 89 ASN A O 1
ATOM 769 N N . LEU A 1 90 ? -13.599 -17.483 -11.405 1.00 55.12 90 LEU A N 1
ATOM 770 C CA . LEU A 1 90 ? -13.092 -16.414 -12.263 1.00 55.12 90 LEU A CA 1
ATOM 771 C C . LEU A 1 90 ? -12.274 -17.099 -13.350 1.00 55.12 90 LEU A C 1
ATOM 773 O O . LEU A 1 90 ? -11.165 -17.579 -13.099 1.00 55.12 90 LEU A O 1
ATOM 777 N N . THR A 1 91 ? -12.895 -17.258 -14.517 1.00 52.41 91 THR A N 1
ATOM 778 C CA . THR A 1 91 ? -12.361 -18.045 -15.623 1.00 52.41 91 THR A CA 1
ATOM 779 C C . THR A 1 91 ? -10.891 -17.691 -15.834 1.00 52.41 91 THR A C 1
ATOM 781 O O . THR A 1 91 ? -10.501 -16.523 -15.821 1.00 52.41 91 THR A O 1
ATOM 784 N N . ALA A 1 92 ? -10.044 -18.712 -15.963 1.00 53.22 92 ALA A N 1
ATOM 785 C CA . ALA A 1 92 ? -8.584 -18.620 -15.926 1.00 53.22 92 ALA A CA 1
ATOM 786 C C . ALA A 1 92 ? -7.943 -17.796 -17.076 1.00 53.22 92 ALA A C 1
ATOM 788 O O . ALA A 1 92 ? -6.743 -17.923 -17.326 1.00 53.22 92 ALA A O 1
ATOM 789 N N . ILE A 1 93 ? -8.728 -16.965 -17.760 1.00 58.88 93 ILE A N 1
ATOM 790 C CA . ILE A 1 93 ? -8.434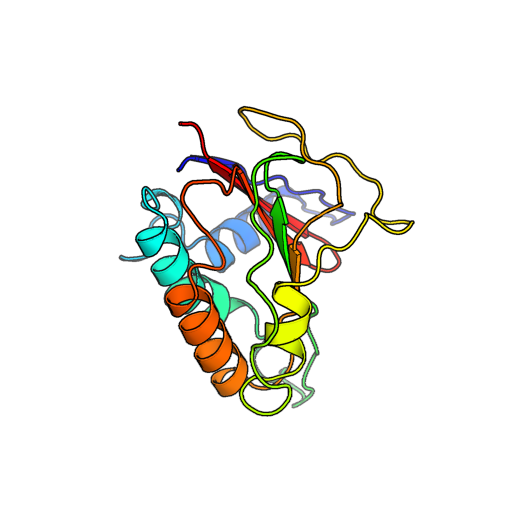 -16.278 -19.014 1.00 58.88 93 ILE A CA 1
ATOM 791 C C . ILE A 1 93 ? -8.602 -14.749 -18.876 1.00 58.88 93 ILE A C 1
ATOM 793 O O . ILE A 1 93 ? -7.977 -14.013 -19.630 1.00 58.88 93 ILE A O 1
ATOM 797 N N . GLU A 1 94 ? -9.378 -14.247 -17.905 1.00 72.94 94 GLU A N 1
ATOM 798 C CA . GLU A 1 94 ? -9.764 -12.822 -17.866 1.00 72.94 94 GLU A CA 1
ATOM 799 C C . GLU A 1 94 ? -8.742 -11.904 -17.170 1.00 72.94 94 GLU A C 1
ATOM 801 O O . GLU A 1 94 ? -8.560 -10.756 -17.570 1.00 72.94 94 GLU A O 1
ATOM 806 N N . TYR A 1 95 ? -8.007 -12.413 -16.175 1.00 81.44 95 TYR A N 1
ATOM 807 C CA . TYR A 1 95 ? -7.091 -11.599 -15.367 1.00 81.44 95 TYR A CA 1
ATOM 808 C C . TYR A 1 95 ? -5.640 -12.068 -15.427 1.00 81.44 95 TYR A C 1
ATOM 810 O O . TYR A 1 95 ? -5.334 -13.260 -15.545 1.00 81.44 95 TYR A O 1
ATOM 818 N N . SER A 1 96 ? -4.722 -11.108 -15.273 1.00 86.00 96 SER A N 1
ATOM 819 C CA . SER A 1 96 ? -3.288 -11.385 -15.216 1.00 86.00 96 SER A CA 1
ATOM 820 C C . SER A 1 96 ? -2.949 -12.343 -14.066 1.00 86.00 96 SER A C 1
ATOM 822 O O . SER A 1 96 ? -3.610 -12.377 -13.024 1.00 86.00 96 SER A O 1
ATOM 824 N N . LEU A 1 97 ? -1.874 -13.121 -14.225 1.00 85.69 97 LEU A N 1
ATOM 825 C CA . LEU A 1 97 ? -1.408 -14.037 -13.179 1.00 85.69 97 LEU A CA 1
ATOM 826 C C . LEU A 1 97 ? -1.143 -13.313 -11.847 1.00 85.69 97 LEU A C 1
ATOM 828 O O . LEU A 1 97 ? -1.406 -13.877 -10.791 1.00 85.69 97 LEU A O 1
ATOM 832 N N . ALA A 1 98 ? -0.682 -12.060 -11.897 1.00 86.75 98 ALA A N 1
ATOM 833 C CA . ALA A 1 98 ? -0.442 -11.246 -10.710 1.00 86.75 98 ALA A CA 1
ATOM 834 C C . ALA A 1 98 ? -1.735 -10.951 -9.930 1.00 86.75 98 ALA A C 1
ATOM 836 O O . ALA A 1 98 ? -1.740 -11.077 -8.709 1.00 86.75 98 ALA A O 1
ATOM 837 N N . ILE A 1 99 ? -2.832 -10.621 -10.625 1.00 88.62 99 ILE A N 1
ATOM 838 C CA . ILE A 1 99 ? -4.145 -10.404 -9.997 1.00 88.62 99 ILE A CA 1
ATOM 839 C C . ILE A 1 99 ? -4.664 -11.712 -9.405 1.00 88.62 99 ILE A C 1
ATOM 841 O O . ILE A 1 99 ? -5.065 -11.739 -8.249 1.00 88.62 99 ILE A O 1
ATOM 845 N N . ARG A 1 100 ? -4.601 -12.820 -10.155 1.00 86.69 100 ARG A N 1
ATOM 846 C CA . ARG A 1 100 ? -5.066 -14.124 -9.651 1.00 86.69 100 ARG A CA 1
ATOM 847 C C . ARG A 1 100 ? -4.327 -14.542 -8.384 1.00 86.69 100 ARG A C 1
ATOM 849 O O . ARG A 1 100 ? -4.958 -14.902 -7.397 1.00 86.69 100 ARG A O 1
ATOM 856 N N . ASN A 1 101 ? -3.001 -14.427 -8.389 1.00 87.81 101 ASN A N 1
ATOM 857 C CA . ASN A 1 101 ? -2.179 -14.753 -7.226 1.00 87.81 101 ASN A CA 1
ATOM 858 C C . ASN A 1 101 ? -2.467 -13.833 -6.033 1.00 87.81 101 ASN A C 1
ATOM 860 O O . ASN A 1 101 ? -2.335 -14.274 -4.894 1.00 87.81 101 ASN A O 1
ATOM 864 N N . ALA A 1 102 ? -2.919 -12.597 -6.272 1.00 88.44 102 ALA A N 1
ATOM 865 C CA . ALA A 1 102 ? -3.316 -11.692 -5.200 1.00 88.44 102 ALA A CA 1
ATOM 866 C C . ALA A 1 102 ? -4.512 -12.208 -4.398 1.00 88.44 102 ALA A C 1
ATOM 868 O O . ALA A 1 102 ? -4.632 -11.843 -3.237 1.00 88.44 102 ALA A O 1
ATOM 869 N N . PHE A 1 103 ? -5.366 -13.068 -4.954 1.00 86.56 103 PHE A N 1
ATOM 870 C CA . PHE A 1 103 ? -6.491 -13.676 -4.232 1.00 86.56 103 PHE A CA 1
ATOM 871 C C . PHE A 1 103 ? -6.179 -15.063 -3.660 1.00 86.56 103 PHE A C 1
ATOM 873 O O . PHE A 1 103 ? -7.047 -15.675 -3.048 1.00 86.56 103 PHE A O 1
ATOM 880 N N . VAL A 1 104 ? -4.940 -15.544 -3.793 1.00 85.31 104 VAL A N 1
ATOM 881 C CA . VAL A 1 104 ? -4.500 -16.806 -3.191 1.00 85.31 104 VAL A CA 1
ATOM 882 C C . VAL A 1 104 ? -3.818 -16.519 -1.857 1.00 85.31 104 VAL A C 1
ATOM 884 O O . VAL A 1 104 ? -2.816 -15.797 -1.795 1.00 85.31 104 VAL A O 1
ATOM 887 N N . TYR A 1 105 ? -4.338 -17.099 -0.774 1.00 82.69 105 TYR A N 1
ATOM 888 C CA . TYR A 1 105 ? -3.727 -16.937 0.540 1.00 82.69 105 TYR A CA 1
ATOM 889 C C . TYR A 1 105 ? -2.337 -17.581 0.575 1.00 82.69 105 TYR A C 1
ATOM 891 O O . TYR A 1 105 ? -2.163 -18.776 0.329 1.00 82.69 105 TYR A O 1
ATOM 899 N N . THR A 1 106 ? -1.331 -16.789 0.935 1.00 80.56 106 THR A N 1
ATOM 900 C CA . THR A 1 106 ? 0.045 -17.255 1.091 1.00 80.56 106 THR A CA 1
ATOM 901 C C . THR A 1 106 ? 0.390 -17.329 2.570 1.00 80.56 106 THR A C 1
ATOM 903 O O . THR A 1 106 ? 0.335 -16.332 3.287 1.00 80.56 106 THR A O 1
ATOM 906 N N . LYS A 1 107 ? 0.785 -18.516 3.043 1.00 77.19 107 LYS A N 1
ATOM 907 C CA . LYS A 1 107 ? 1.390 -18.669 4.374 1.00 77.19 107 LYS A CA 1
ATOM 908 C C . LYS A 1 107 ? 2.795 -18.067 4.364 1.00 77.19 107 LYS A C 1
ATOM 910 O O . LYS A 1 107 ? 3.521 -18.235 3.384 1.00 77.19 107 LYS A O 1
ATOM 915 N N . GLY A 1 108 ? 3.184 -17.417 5.461 1.00 66.81 108 GLY A N 1
ATOM 916 C CA . GLY A 1 108 ? 4.540 -16.898 5.629 1.00 66.81 108 GLY A CA 1
ATOM 917 C C . GLY A 1 108 ? 5.575 -17.998 5.386 1.00 66.81 108 GLY A C 1
ATOM 918 O O . GLY A 1 108 ? 5.556 -19.028 6.060 1.00 66.81 108 GLY A O 1
ATOM 919 N N . LYS A 1 109 ? 6.449 -17.807 4.394 1.00 62.44 109 LYS A N 1
ATOM 920 C CA . LYS A 1 109 ? 7.586 -18.698 4.119 1.00 62.44 109 LYS A CA 1
ATOM 921 C C . LYS A 1 109 ? 8.837 -18.118 4.776 1.00 62.44 109 LYS A C 1
ATOM 923 O O . LYS A 1 109 ? 9.004 -16.902 4.802 1.00 62.44 109 LYS A O 1
ATOM 928 N N . GLN A 1 110 ? 9.729 -18.965 5.286 1.00 46.88 110 GLN A N 1
ATOM 929 C CA . GLN A 1 110 ? 11.040 -18.504 5.757 1.00 46.88 110 GLN A CA 1
ATOM 930 C C . GLN A 1 110 ? 11.806 -17.826 4.602 1.00 46.88 110 GLN A C 1
ATOM 932 O O . GLN A 1 110 ? 11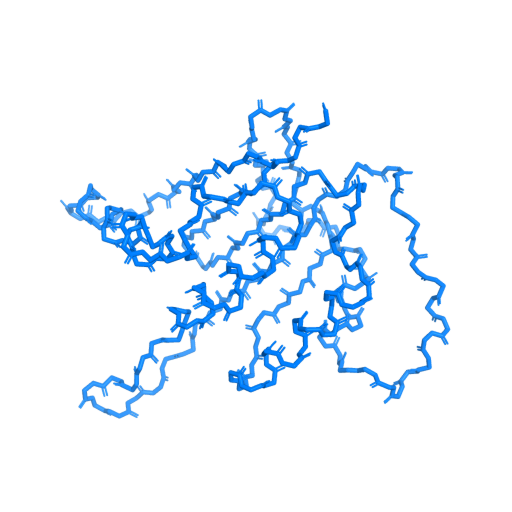.737 -18.328 3.476 1.00 46.88 110 GLN A O 1
ATOM 937 N N . PRO A 1 111 ? 12.521 -16.705 4.839 1.00 49.50 111 PRO A N 1
ATOM 938 C CA . PRO A 1 111 ? 12.830 -16.070 6.129 1.00 49.50 111 PRO A CA 1
ATOM 939 C C . PRO A 1 111 ? 11.835 -14.975 6.572 1.00 49.50 111 PRO A C 1
ATOM 941 O O . PRO A 1 111 ? 12.061 -14.331 7.593 1.00 49.50 111 PRO A O 1
ATOM 944 N N . ASP A 1 112 ? 10.723 -14.769 5.860 1.00 60.00 112 ASP A N 1
ATOM 945 C CA . ASP A 1 112 ? 9.750 -13.698 6.122 1.00 60.00 112 ASP A CA 1
ATOM 946 C C . ASP A 1 112 ? 8.884 -13.943 7.378 1.00 60.00 112 ASP A C 1
ATOM 948 O O . ASP A 1 112 ? 7.807 -13.390 7.496 1.00 60.00 112 ASP A O 1
ATOM 952 N N . THR A 1 113 ? 9.282 -14.765 8.348 1.00 60.22 113 THR A N 1
ATOM 953 C CA . THR A 1 113 ? 8.470 -15.127 9.536 1.00 60.22 113 THR A CA 1
ATOM 954 C C . THR A 1 113 ? 8.374 -14.044 10.623 1.00 60.22 113 THR A C 1
ATOM 956 O O . THR A 1 113 ? 7.952 -14.333 11.742 1.00 60.22 113 THR A O 1
ATOM 959 N N . TYR A 1 114 ? 8.751 -12.799 10.331 1.00 68.25 114 TYR A N 1
ATOM 960 C CA . TYR A 1 114 ? 8.674 -11.711 11.305 1.00 68.25 114 TYR A CA 1
ATOM 961 C C . TYR A 1 114 ? 7.222 -11.316 11.597 1.00 68.25 114 TYR A C 1
ATOM 963 O O . TYR A 1 114 ? 6.385 -11.235 10.697 1.00 68.25 114 TYR A O 1
ATOM 971 N N . LEU A 1 115 ? 6.941 -11.049 12.873 1.00 73.31 115 LEU A N 1
ATOM 972 C CA . LEU A 1 115 ? 5.698 -10.418 13.297 1.00 73.31 115 LEU A CA 1
ATOM 973 C C . LEU A 1 115 ? 5.815 -8.909 13.095 1.00 73.31 115 LEU A C 1
ATOM 975 O O . LEU A 1 115 ? 6.762 -8.275 13.562 1.00 73.31 115 LEU A O 1
ATOM 979 N N . TYR A 1 116 ? 4.824 -8.334 12.435 1.00 76.88 116 TYR A N 1
ATOM 980 C CA . TYR A 1 116 ? 4.687 -6.900 12.267 1.00 76.88 116 TYR A CA 1
ATOM 981 C C . TYR A 1 116 ? 3.777 -6.362 13.367 1.00 76.88 116 TYR A C 1
ATOM 983 O O . TYR A 1 116 ? 2.597 -6.694 13.419 1.00 76.88 116 TYR A O 1
ATOM 991 N N . MET A 1 117 ? 4.310 -5.551 14.276 1.00 73.69 117 MET A N 1
ATOM 992 C CA . MET A 1 117 ? 3.484 -4.909 15.300 1.00 73.69 117 MET A CA 1
ATOM 993 C C . MET A 1 117 ? 2.795 -3.687 14.694 1.00 73.69 117 MET A C 1
ATOM 995 O O . MET A 1 117 ? 3.472 -2.847 14.120 1.00 73.69 117 MET A O 1
ATOM 999 N N . GLY A 1 118 ? 1.469 -3.612 14.776 1.00 72.88 118 GLY A N 1
ATOM 1000 C CA . GLY A 1 118 ? 0.677 -2.422 14.469 1.00 72.88 118 GLY A CA 1
ATOM 1001 C C . GLY A 1 118 ? 0.288 -1.650 15.731 1.00 72.88 118 GLY A C 1
ATOM 1002 O O . GLY A 1 118 ? 0.799 -1.918 16.817 1.00 72.88 118 GLY A O 1
ATOM 1003 N N . THR A 1 119 ? -0.644 -0.699 15.596 1.00 76.44 119 THR A N 1
ATOM 1004 C CA . THR A 1 119 ? -1.169 0.043 16.759 1.00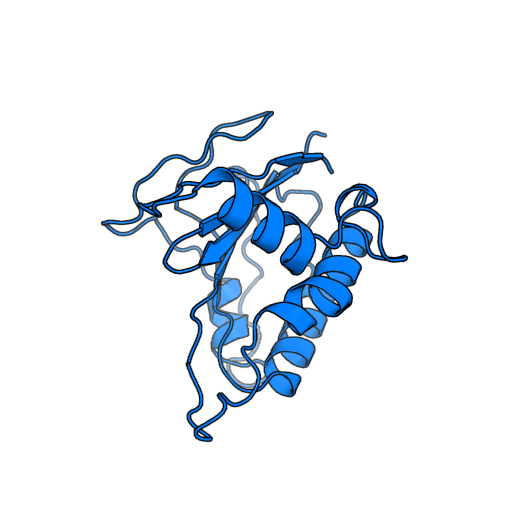 76.44 119 THR A CA 1
ATOM 1005 C C . THR A 1 119 ? -2.136 -0.840 17.530 1.00 76.44 119 THR A C 1
ATOM 1007 O O . THR A 1 119 ? -2.173 -0.789 18.755 1.00 76.44 119 THR A O 1
ATOM 1010 N N . HIS A 1 120 ? -2.946 -1.615 16.802 1.00 74.94 120 HIS A N 1
ATOM 1011 C CA . HIS A 1 120 ? -4.092 -2.324 17.371 1.00 74.94 120 HIS A CA 1
ATOM 1012 C C . HIS A 1 120 ? -3.883 -3.838 17.450 1.00 74.94 120 HIS A C 1
ATOM 1014 O O . HIS A 1 120 ? -4.552 -4.497 18.242 1.00 74.94 120 HIS A O 1
ATOM 1020 N N . ALA A 1 121 ? -2.973 -4.403 16.652 1.00 78.00 121 ALA A N 1
ATOM 1021 C CA . ALA A 1 121 ? -2.699 -5.836 16.648 1.00 78.00 121 ALA A CA 1
ATOM 1022 C C . ALA A 1 121 ? -1.282 -6.157 16.160 1.00 78.00 121 ALA A C 1
ATOM 1024 O O . ALA A 1 121 ? -0.583 -5.315 15.596 1.00 78.00 121 ALA A O 1
ATOM 1025 N N . THR A 1 122 ? -0.864 -7.405 16.357 1.00 78.19 122 THR A N 1
ATOM 1026 C CA . THR A 1 122 ? 0.318 -7.977 15.713 1.00 78.19 122 THR A CA 1
ATOM 1027 C C . THR A 1 122 ? -0.110 -8.792 14.496 1.00 78.19 122 THR A C 1
ATOM 1029 O O . THR A 1 122 ? -1.067 -9.563 14.542 1.00 78.19 122 THR A O 1
ATOM 1032 N N . TYR A 1 123 ? 0.597 -8.611 13.387 1.00 79.12 123 TYR A N 1
ATOM 1033 C CA . TYR A 1 123 ? 0.294 -9.238 12.109 1.00 79.12 123 TYR A CA 1
ATOM 1034 C C . TYR A 1 123 ? 1.400 -10.219 11.747 1.00 79.12 123 TYR A C 1
ATOM 1036 O O . TYR A 1 123 ? 2.584 -9.881 11.754 1.00 79.12 123 TYR A O 1
ATOM 1044 N N . GLY A 1 124 ? 1.011 -11.451 11.432 1.00 75.44 124 GLY A N 1
ATOM 1045 C CA . GLY A 1 124 ? 1.924 -12.432 10.860 1.00 75.44 124 GLY A CA 1
ATOM 1046 C C . GLY A 1 124 ? 2.268 -12.107 9.409 1.00 75.44 124 GLY A C 1
ATOM 1047 O O . GLY A 1 124 ? 1.649 -11.259 8.769 1.00 75.44 124 GLY A O 1
ATOM 1048 N N . SER A 1 125 ? 3.222 -12.844 8.858 1.00 73.38 125 SER A N 1
ATOM 1049 C CA . SER A 1 125 ? 3.638 -12.717 7.459 1.00 73.38 125 SER A CA 1
ATOM 1050 C C . SER A 1 125 ? 2.814 -13.534 6.462 1.00 73.38 125 SER A C 1
ATOM 1052 O O . SER A 1 125 ? 3.166 -13.621 5.287 1.00 73.38 125 SER A O 1
ATOM 1054 N N . GLY A 1 126 ? 1.711 -14.132 6.920 1.00 79.56 126 GLY A N 1
ATOM 1055 C CA . GLY A 1 126 ? 0.721 -14.787 6.069 1.00 79.56 126 GLY A CA 1
ATOM 1056 C C . GLY A 1 126 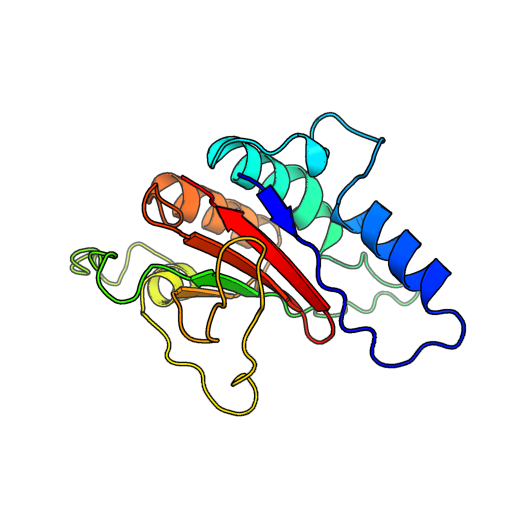? -0.401 -13.834 5.657 1.00 79.56 126 GLY A C 1
ATOM 1057 O O . GLY A 1 126 ? -0.866 -13.028 6.464 1.00 79.56 126 GLY A O 1
ATOM 1058 N N . GLY A 1 127 ? -0.825 -13.906 4.399 1.00 84.94 127 GLY A N 1
ATOM 1059 C CA . GLY A 1 127 ? -1.788 -12.971 3.831 1.00 84.94 127 GLY A CA 1
ATOM 1060 C C . GLY A 1 127 ? -1.971 -13.137 2.330 1.00 84.94 127 GLY A C 1
ATOM 1061 O O . GLY A 1 127 ? -1.403 -14.030 1.701 1.00 84.94 127 GLY A O 1
ATOM 1062 N N . TYR A 1 128 ? -2.770 -12.248 1.759 1.00 88.44 128 TYR A N 1
ATOM 1063 C CA . TYR A 1 128 ? -2.984 -12.164 0.318 1.00 88.44 128 TYR A CA 1
ATOM 1064 C C . TYR A 1 128 ? -2.001 -11.146 -0.256 1.00 88.44 128 TYR A C 1
ATOM 1066 O O . TYR A 1 128 ? -1.891 -10.041 0.282 1.00 88.44 128 TYR A O 1
ATOM 1074 N N . VAL A 1 129 ? -1.259 -11.516 -1.303 1.00 88.62 129 VAL A N 1
ATOM 1075 C CA . VAL A 1 129 ? -0.079 -10.761 -1.754 1.00 88.62 129 VAL A CA 1
ATOM 1076 C C . VAL A 1 129 ? -0.186 -10.393 -3.226 1.00 88.62 129 VAL A C 1
ATOM 1078 O O . VAL A 1 129 ? -0.221 -11.265 -4.088 1.00 88.62 129 VAL A O 1
ATOM 1081 N N . TYR A 1 130 ? -0.137 -9.097 -3.516 1.00 90.88 130 TYR A N 1
ATOM 1082 C CA . TYR A 1 130 ? 0.056 -8.577 -4.862 1.00 90.88 130 TYR A CA 1
ATOM 1083 C C . TYR A 1 130 ? 1.510 -8.127 -5.054 1.00 90.88 130 TYR A C 1
ATOM 1085 O O . TYR A 1 130 ? 2.013 -7.246 -4.352 1.00 90.88 130 TYR A O 1
ATOM 1093 N N . GLU A 1 131 ? 2.207 -8.734 -6.013 1.00 88.81 131 GLU A N 1
ATOM 1094 C CA . GLU A 1 131 ? 3.576 -8.357 -6.369 1.00 88.81 131 GLU A CA 1
ATOM 1095 C C . GLU A 1 131 ? 3.568 -7.234 -7.413 1.00 88.81 131 GLU A C 1
ATOM 1097 O O . GLU A 1 131 ? 3.031 -7.388 -8.511 1.00 88.81 131 GLU A O 1
ATOM 1102 N N . ILE A 1 132 ? 4.226 -6.112 -7.112 1.00 86.75 132 ILE A N 1
ATOM 1103 C CA . ILE A 1 132 ? 4.352 -5.000 -8.053 1.00 86.75 132 ILE A CA 1
ATOM 1104 C C . ILE A 1 132 ? 5.484 -5.325 -9.033 1.00 86.75 132 ILE A C 1
ATOM 1106 O O . ILE A 1 132 ? 6.669 -5.240 -8.700 1.00 86.75 132 ILE A O 1
ATOM 1110 N N . ARG A 1 133 ? 5.118 -5.716 -10.257 1.00 82.12 133 ARG A N 1
ATOM 1111 C CA . ARG A 1 133 ? 6.045 -6.067 -11.345 1.00 82.12 133 ARG A CA 1
ATOM 1112 C C . ARG A 1 133 ? 5.514 -5.582 -12.694 1.00 82.12 133 ARG A C 1
ATOM 1114 O O . ARG A 1 133 ? 4.320 -5.370 -12.856 1.00 82.12 133 ARG A O 1
ATOM 1121 N N . GLY A 1 134 ? 6.399 -5.461 -13.683 1.00 80.94 134 GLY A N 1
ATOM 1122 C CA . GLY A 1 134 ? 6.013 -5.054 -15.042 1.00 80.94 134 GLY A CA 1
ATOM 1123 C C . GLY A 1 134 ? 5.917 -3.540 -15.209 1.00 80.94 134 GLY A C 1
ATOM 1124 O O . GLY A 1 134 ? 6.415 -2.808 -14.354 1.00 80.94 134 GLY A O 1
ATOM 1125 N N . ARG A 1 135 ? 5.372 -3.059 -16.338 1.00 83.12 135 ARG A N 1
ATOM 1126 C CA . ARG A 1 135 ? 5.352 -1.625 -16.702 1.00 83.12 135 ARG A CA 1
ATOM 1127 C C . ARG A 1 135 ? 4.427 -0.837 -15.771 1.00 83.12 135 ARG A C 1
ATOM 1129 O O . ARG A 1 135 ? 3.483 -1.387 -15.223 1.00 83.12 135 ARG A O 1
ATOM 1136 N N . LEU A 1 136 ? 4.689 0.463 -15.603 1.00 83.38 136 LEU A N 1
ATOM 1137 C CA . LEU A 1 136 ? 3.871 1.320 -14.729 1.00 83.38 136 LEU A CA 1
ATOM 1138 C C . LEU A 1 136 ? 2.399 1.365 -15.176 1.0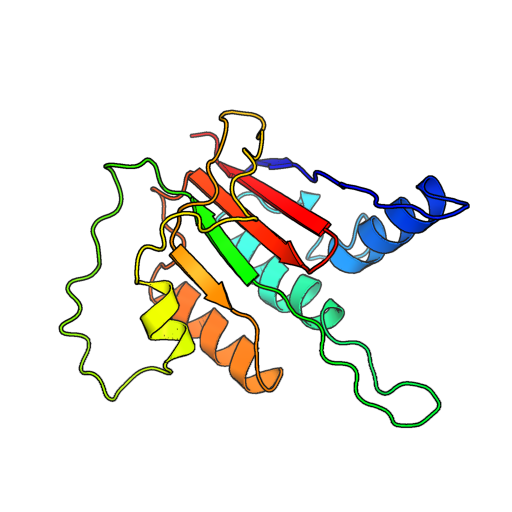0 83.38 136 LEU A C 1
ATOM 1140 O O . LEU A 1 136 ? 1.514 1.334 -14.329 1.00 83.38 136 LEU A O 1
ATOM 1144 N N . SER A 1 137 ? 2.149 1.365 -16.491 1.00 86.12 137 SER A N 1
ATOM 1145 C CA . SER A 1 137 ? 0.807 1.252 -17.080 1.00 86.12 137 SER A CA 1
ATOM 1146 C C . SER A 1 137 ? 0.074 -0.004 -16.614 1.00 86.12 137 SER A C 1
ATOM 1148 O O . SER A 1 137 ? -1.075 0.067 -16.191 1.00 86.12 137 SER A O 1
ATOM 1150 N N . ASP A 1 138 ? 0.768 -1.140 -16.648 1.00 88.25 138 ASP A N 1
ATOM 1151 C CA . ASP A 1 138 ? 0.205 -2.451 -16.328 1.00 88.25 138 ASP A CA 1
ATOM 1152 C C . ASP A 1 138 ? -0.070 -2.540 -14.824 1.00 88.25 138 ASP A C 1
ATOM 1154 O O . ASP A 1 138 ? -1.116 -3.019 -14.399 1.00 88.25 138 ASP A O 1
ATOM 1158 N N . ILE A 1 139 ? 0.845 -2.002 -14.010 1.00 88.94 139 ILE A N 1
ATOM 1159 C CA . ILE A 1 139 ? 0.681 -1.911 -12.558 1.00 88.94 139 ILE A CA 1
ATOM 1160 C C . ILE A 1 139 ? -0.539 -1.052 -12.209 1.00 88.94 139 ILE A C 1
ATOM 1162 O O . ILE A 1 139 ? -1.339 -1.473 -11.379 1.00 88.94 139 ILE A O 1
ATOM 1166 N N . ARG A 1 140 ? -0.703 0.119 -12.840 1.00 90.62 140 ARG A N 1
ATOM 1167 C CA . ARG A 1 140 ? -1.853 1.007 -12.605 1.00 90.62 140 ARG A CA 1
ATOM 1168 C C . ARG A 1 140 ? -3.167 0.336 -13.010 1.00 90.62 140 ARG A C 1
ATOM 1170 O O . ARG A 1 140 ? -4.115 0.355 -12.238 1.00 90.62 140 ARG A O 1
ATOM 1177 N N . SER A 1 141 ? -3.206 -0.321 -14.169 1.00 91.62 141 SER A N 1
ATOM 1178 C CA . SER A 1 141 ? -4.389 -1.072 -14.614 1.00 91.62 141 SER A CA 1
ATOM 1179 C C . SER A 1 141 ? -4.741 -2.222 -13.662 1.00 91.62 141 SER A C 1
ATOM 1181 O O . SER A 1 141 ? -5.906 -2.392 -13.299 1.00 91.62 141 SER A O 1
ATOM 1183 N N . ASN A 1 142 ? -3.741 -2.972 -13.191 1.00 92.19 142 ASN A N 1
ATOM 1184 C CA . ASN A 1 142 ? -3.955 -4.044 -12.224 1.00 92.19 142 ASN A CA 1
ATOM 1185 C C . ASN A 1 142 ? -4.455 -3.517 -10.872 1.00 92.19 142 ASN A C 1
ATOM 1187 O O . ASN A 1 142 ? -5.323 -4.142 -10.273 1.00 92.19 142 ASN A O 1
ATOM 1191 N N . LEU A 1 143 ? -3.923 -2.394 -10.378 1.00 92.44 143 LEU A N 1
ATOM 1192 C CA . LEU A 1 143 ? -4.354 -1.814 -9.101 1.00 92.44 143 LEU A CA 1
ATOM 1193 C C . LEU A 1 143 ? -5.784 -1.282 -9.172 1.00 92.44 143 LEU A C 1
ATOM 1195 O O . LEU A 1 143 ? -6.569 -1.604 -8.287 1.00 92.44 143 LEU A O 1
ATOM 1199 N N . SER A 1 144 ? -6.156 -0.623 -10.270 1.00 92.38 144 SER A N 1
ATOM 1200 C CA . SER A 1 144 ? -7.544 -0.223 -10.519 1.00 92.38 144 SER A CA 1
ATOM 1201 C C . SER A 1 144 ? -8.484 -1.436 -10.567 1.00 92.38 144 SER A C 1
ATOM 1203 O O . SER A 1 144 ? -9.571 -1.414 -9.993 1.00 92.38 144 SER A O 1
ATOM 1205 N N . THR A 1 145 ? -8.033 -2.546 -11.163 1.00 91.94 145 THR A N 1
ATOM 1206 C CA . THR A 1 145 ? -8.790 -3.808 -11.156 1.00 91.94 145 THR A CA 1
ATOM 1207 C C . THR A 1 145 ? -8.932 -4.372 -9.741 1.00 91.94 145 THR A C 1
ATOM 1209 O O . THR A 1 145 ? -10.018 -4.779 -9.347 1.00 91.94 145 THR A O 1
ATOM 1212 N N . LEU A 1 146 ? -7.860 -4.381 -8.944 1.00 91.94 146 LEU A N 1
ATOM 1213 C CA . LEU A 1 146 ? -7.899 -4.851 -7.555 1.00 91.94 146 LEU A CA 1
ATOM 1214 C C . LEU A 1 146 ? -8.781 -3.972 -6.660 1.00 91.94 146 LEU A C 1
ATOM 1216 O O . LEU A 1 146 ? -9.429 -4.503 -5.761 1.00 91.94 146 LEU A O 1
ATOM 1220 N N . HIS A 1 147 ? -8.823 -2.660 -6.907 1.00 93.19 147 HIS A N 1
ATOM 1221 C CA . HIS A 1 147 ? -9.741 -1.742 -6.233 1.00 93.19 147 HIS A CA 1
ATOM 1222 C C . HIS A 1 147 ? -11.193 -2.073 -6.584 1.00 93.19 147 HIS A C 1
ATOM 1224 O O . HIS A 1 147 ? -12.001 -2.253 -5.678 1.00 93.19 147 HIS A O 1
ATOM 1230 N N . HIS A 1 148 ? -11.502 -2.259 -7.872 1.00 91.00 148 HIS A N 1
ATOM 1231 C CA . HIS A 1 148 ? -12.844 -2.634 -8.326 1.00 91.00 148 HIS A CA 1
ATOM 1232 C C . HIS A 1 148 ? -13.307 -3.996 -7.785 1.00 91.00 148 HIS A C 1
ATOM 1234 O O . HIS A 1 148 ? -14.480 -4.176 -7.479 1.00 91.00 148 HIS A O 1
ATOM 1240 N N . LEU A 1 149 ? -12.381 -4.946 -7.638 1.00 89.38 149 LEU A N 1
ATOM 1241 C CA . LEU A 1 149 ? -12.643 -6.272 -7.072 1.00 89.38 149 LEU A CA 1
ATOM 1242 C C . LEU A 1 149 ? -12.664 -6.292 -5.533 1.00 89.38 149 LEU A C 1
ATOM 1244 O O . LEU A 1 149 ? -12.651 -7.377 -4.951 1.00 89.38 149 LEU A O 1
ATOM 1248 N N . GLU A 1 150 ? -12.630 -5.129 -4.874 1.00 90.06 150 GLU A N 1
ATOM 1249 C CA . GLU A 1 150 ? -12.612 -5.000 -3.411 1.00 90.06 150 GLU A CA 1
ATOM 1250 C C . GLU A 1 150 ? -11.521 -5.867 -2.760 1.00 90.06 150 GLU A C 1
ATOM 1252 O O . GLU A 1 150 ? -11.714 -6.507 -1.723 1.00 90.06 150 GLU A O 1
ATOM 1257 N N . TRP A 1 151 ? -10.331 -5.917 -3.377 1.00 89.62 151 TRP A N 1
ATOM 1258 C CA . TRP A 1 151 ? -9.233 -6.724 -2.846 1.00 89.62 151 TRP A CA 1
ATOM 1259 C C . TRP A 1 151 ? -8.899 -6.314 -1.408 1.00 89.62 151 TRP A C 1
ATOM 1261 O O . TRP A 1 151 ? -8.634 -7.187 -0.581 1.00 89.62 151 TRP A O 1
ATOM 1271 N N . ILE A 1 152 ? -8.965 -5.013 -1.111 1.00 89.50 152 ILE A N 1
ATOM 1272 C CA . ILE A 1 152 ? -9.027 -4.460 0.246 1.00 89.50 152 ILE A CA 1
ATOM 1273 C C . ILE A 1 152 ? -10.489 -4.121 0.534 1.00 89.50 152 ILE A C 1
ATOM 1275 O O . ILE A 1 152 ? -11.095 -3.341 -0.195 1.00 89.50 152 ILE A O 1
ATOM 1279 N N . ASP A 1 153 ? -11.015 -4.683 1.614 1.00 86.44 153 ASP A N 1
ATOM 1280 C CA . ASP A 1 153 ? -12.421 -4.609 2.008 1.00 86.44 153 ASP A CA 1
ATOM 1281 C C . ASP A 1 153 ? -12.578 -4.165 3.476 1.00 86.44 153 ASP A C 1
ATOM 1283 O O . ASP A 1 153 ? -11.604 -3.999 4.215 1.00 86.44 153 ASP A O 1
ATOM 1287 N N . ALA A 1 154 ? -13.823 -4.037 3.943 1.00 83.00 154 ALA A N 1
ATOM 1288 C CA . ALA A 1 154 ? -14.139 -3.689 5.334 1.00 83.00 154 ALA A CA 1
ATOM 1289 C C . ALA A 1 154 ? -13.653 -4.722 6.378 1.00 83.00 154 ALA A C 1
ATOM 1291 O O . ALA A 1 154 ? -13.674 -4.455 7.582 1.00 83.00 154 ALA A O 1
ATOM 1292 N N . LYS A 1 155 ? -13.235 -5.919 5.944 1.00 83.81 155 LYS A N 1
ATOM 1293 C CA . LYS A 1 155 ? -12.700 -6.982 6.810 1.00 83.81 155 LYS A CA 1
ATOM 1294 C C . LYS A 1 155 ? -11.172 -6.965 6.875 1.00 83.81 155 LYS A C 1
ATOM 1296 O O . LYS A 1 155 ? -10.584 -7.668 7.704 1.00 83.81 155 LYS A O 1
ATOM 1301 N N . THR A 1 156 ? -10.528 -6.174 6.025 1.00 85.56 156 THR A N 1
ATOM 1302 C CA . THR A 1 156 ? -9.080 -6.017 5.979 1.00 85.56 156 THR A CA 1
ATOM 1303 C C . THR A 1 156 ? -8.607 -5.286 7.235 1.00 85.56 156 THR A C 1
ATOM 1305 O O . THR A 1 156 ? -9.100 -4.214 7.571 1.00 85.56 156 THR A O 1
ATOM 1308 N N . ARG A 1 157 ? -7.664 -5.888 7.973 1.00 83.50 157 ARG A N 1
ATOM 1309 C CA . ARG A 1 157 ? -7.168 -5.340 9.250 1.00 83.50 157 ARG A CA 1
ATOM 1310 C C . ARG A 1 157 ? -5.865 -4.584 9.101 1.00 83.50 157 ARG A C 1
ATOM 1312 O O . ARG A 1 157 ? -5.657 -3.595 9.795 1.00 83.50 157 ARG A O 1
ATOM 1319 N N . ALA A 1 158 ? -5.001 -5.041 8.206 1.00 85.56 158 ALA A N 1
ATOM 1320 C CA . ALA A 1 158 ? -3.812 -4.299 7.845 1.00 85.56 158 ALA A CA 1
ATOM 1321 C C . ALA A 1 158 ? -3.452 -4.481 6.380 1.00 85.56 158 ALA A C 1
ATOM 1323 O O . ALA A 1 158 ? -3.696 -5.533 5.788 1.00 85.56 158 ALA A O 1
ATOM 1324 N N . VAL A 1 159 ? -2.814 -3.455 5.830 1.00 88.81 159 VAL A N 1
ATOM 1325 C CA . VAL A 1 159 ? -2.163 -3.490 4.526 1.00 88.81 159 VAL A CA 1
ATOM 1326 C C . VAL A 1 159 ? -0.698 -3.133 4.722 1.00 88.81 159 VAL A C 1
ATOM 1328 O O . VAL A 1 159 ? -0.362 -2.107 5.306 1.00 88.81 159 VAL A O 1
ATOM 1331 N N . LEU A 1 160 ? 0.184 -4.000 4.250 1.00 86.19 160 LEU A N 1
ATOM 1332 C CA . LEU A 1 160 ? 1.623 -3.878 4.361 1.00 86.19 160 LEU A CA 1
ATOM 1333 C C . LEU A 1 160 ? 2.203 -3.670 2.969 1.00 86.19 160 LEU A C 1
ATOM 1335 O O . LEU A 1 160 ? 1.953 -4.459 2.062 1.00 86.19 160 LEU A O 1
ATOM 1339 N N . ILE A 1 161 ? 3.012 -2.633 2.803 1.00 86.12 161 ILE A N 1
ATOM 1340 C CA . ILE A 1 161 ? 3.806 -2.432 1.594 1.00 86.12 161 ILE A CA 1
ATOM 1341 C C . ILE A 1 161 ? 5.255 -2.726 1.941 1.00 86.12 161 ILE A C 1
ATOM 1343 O O . ILE A 1 161 ? 5.851 -2.026 2.757 1.00 86.12 161 ILE A O 1
ATOM 1347 N N . GLN A 1 162 ? 5.824 -3.754 1.323 1.00 80.50 162 GLN A N 1
ATOM 1348 C CA . GLN A 1 162 ? 7.179 -4.211 1.598 1.00 80.50 162 GLN A CA 1
ATOM 1349 C C . GLN A 1 162 ? 8.075 -4.073 0.372 1.00 80.50 162 GLN A C 1
ATOM 1351 O O . GLN A 1 162 ? 7.697 -4.431 -0.742 1.00 80.50 162 GLN A O 1
ATOM 1356 N N . SER A 1 163 ? 9.296 -3.607 0.612 1.00 75.50 163 SER A N 1
ATOM 1357 C CA . SER A 1 163 ? 10.430 -3.677 -0.304 1.00 75.50 163 SER A CA 1
ATOM 1358 C C . SER A 1 163 ? 11.543 -4.537 0.296 1.00 75.50 163 SER A C 1
ATOM 1360 O O . SER A 1 163 ? 11.437 -5.017 1.425 1.00 75.50 163 SER A O 1
ATOM 1362 N N . THR A 1 164 ? 12.648 -4.701 -0.433 1.00 68.00 164 THR A N 1
ATOM 1363 C CA . THR A 1 164 ? 13.827 -5.444 0.040 1.00 68.00 164 THR A CA 1
ATOM 1364 C C . THR A 1 164 ? 14.377 -4.940 1.379 1.00 68.00 164 THR A C 1
ATOM 1366 O O . THR A 1 164 ? 14.945 -5.724 2.128 1.00 68.00 164 THR A O 1
ATOM 1369 N N . SER A 1 165 ? 14.227 -3.652 1.699 1.00 63.81 165 SER A N 1
ATOM 1370 C CA . SER A 1 165 ? 14.820 -3.061 2.907 1.00 63.81 165 SER A CA 1
ATOM 1371 C C . SER A 1 165 ? 13.816 -2.437 3.873 1.00 63.81 165 SER A C 1
ATOM 1373 O O . SER A 1 165 ? 14.216 -2.024 4.959 1.00 63.81 165 SER A O 1
ATOM 1375 N N . LYS A 1 166 ? 12.538 -2.292 3.496 1.00 72.00 166 LYS A N 1
ATOM 1376 C CA . LYS A 1 166 ? 11.578 -1.426 4.203 1.00 72.00 166 LYS A CA 1
ATOM 1377 C C . LYS A 1 166 ? 10.164 -1.993 4.179 1.00 72.00 166 LYS A C 1
ATOM 1379 O O . LYS A 1 166 ? 9.777 -2.637 3.209 1.00 72.00 166 LYS A O 1
ATOM 1384 N N . VAL A 1 167 ? 9.384 -1.685 5.215 1.00 69.56 167 VAL A N 1
ATOM 1385 C CA . VAL A 1 167 ? 7.961 -2.038 5.314 1.00 69.56 167 VAL A CA 1
ATOM 1386 C C . VAL A 1 167 ? 7.161 -0.819 5.778 1.00 69.56 167 VAL A C 1
ATOM 1388 O O . VAL A 1 167 ? 7.593 -0.084 6.658 1.00 69.56 167 VAL A O 1
ATOM 1391 N N . ILE A 1 168 ? 6.004 -0.576 5.172 1.00 75.38 168 ILE A N 1
ATOM 1392 C CA . ILE A 1 168 ? 5.034 0.448 5.581 1.00 75.38 168 ILE A CA 1
ATOM 1393 C C . ILE A 1 168 ? 3.753 -0.284 5.979 1.00 75.38 168 ILE A C 1
ATOM 1395 O O . ILE A 1 168 ? 3.316 -1.151 5.225 1.00 75.38 168 ILE A O 1
ATOM 1399 N N . ILE A 1 169 ? 3.159 0.046 7.131 1.00 74.75 169 ILE A N 1
ATOM 1400 C CA . ILE A 1 169 ? 1.967 -0.634 7.654 1.00 74.75 169 ILE A CA 1
ATOM 1401 C C . ILE A 1 169 ? 0.796 0.353 7.746 1.00 74.75 169 ILE A C 1
ATOM 1403 O O . ILE A 1 169 ? 0.869 1.419 8.353 1.00 74.75 169 ILE A O 1
ATOM 1407 N N . PHE A 1 170 ? -0.325 -0.016 7.151 1.00 77.12 170 PHE A N 1
ATOM 1408 C CA . PHE A 1 170 ? -1.598 0.678 7.281 1.00 77.12 170 PHE A CA 1
ATOM 1409 C C . PHE A 1 170 ? -2.506 -0.208 8.130 1.00 77.12 170 PHE A C 1
ATOM 1411 O O . PHE A 1 170 ? -2.786 -1.334 7.734 1.00 77.12 170 PHE A O 1
ATOM 1418 N N . ASP A 1 171 ? -2.908 0.267 9.306 1.00 76.88 171 ASP A N 1
ATOM 1419 C CA . ASP A 1 171 ? -3.663 -0.486 10.312 1.00 76.88 171 ASP A CA 1
ATOM 1420 C C . ASP A 1 171 ? -5.094 0.082 10.414 1.00 76.88 171 ASP A C 1
ATOM 1422 O O . ASP A 1 171 ? -5.324 1.299 10.455 1.00 76.88 171 ASP A O 1
ATOM 1426 N N . TYR A 1 172 ? -6.083 -0.804 10.414 1.00 72.50 172 TYR A N 1
ATOM 1427 C CA . TYR A 1 172 ? -7.493 -0.458 10.524 1.00 72.50 172 TYR A CA 1
ATOM 1428 C C . TYR A 1 172 ? -7.995 -0.746 11.944 1.00 72.50 172 TYR A C 1
ATOM 1430 O O . TYR A 1 172 ? -8.216 -1.899 12.314 1.00 72.50 172 TYR A O 1
ATOM 1438 N N . SER A 1 173 ? -8.255 0.314 12.720 1.00 60.28 173 SER A N 1
ATOM 1439 C CA . SER A 1 173 ? -9.159 0.239 13.873 1.00 60.28 173 SER A CA 1
ATOM 1440 C C . SER A 1 173 ? -10.593 0.410 13.392 1.00 60.28 173 SER A C 1
ATOM 1442 O O . SER A 1 173 ? -10.915 1.476 12.854 1.00 60.28 173 SER A O 1
ATOM 1444 N N . ASN A 1 174 ? -11.427 -0.606 13.601 1.00 53.09 174 ASN A N 1
ATOM 1445 C CA . ASN A 1 174 ? -12.870 -0.388 13.693 1.00 53.09 174 ASN A CA 1
ATOM 1446 C C . ASN A 1 174 ? -13.198 0.199 15.062 1.00 53.09 174 ASN A C 1
ATOM 1448 O O . ASN A 1 174 ? -12.549 -0.243 16.038 1.00 53.09 174 ASN A O 1
#

Mean predicted aligned error: 9.45 Å

Solvent-accessible surface area (backbone atoms only — not comparable to full-atom values): 10368 Å² total; per-residue (Å²): 75,46,80,47,78,53,78,60,78,84,81,61,100,57,54,66,62,55,48,52,51,50,48,43,58,55,37,30,66,94,74,58,96,56,21,58,90,71,35,51,52,74,66,44,44,52,54,25,44,65,67,36,33,55,69,57,64,58,72,68,70,41,101,79,72,49,80,72,87,66,64,37,35,40,33,37,33,53,53,96,87,70,73,77,71,73,81,79,76,64,60,96,77,82,64,56,69,56,62,57,46,27,70,44,79,39,74,50,51,87,87,52,68,57,71,45,78,56,95,88,51,75,39,64,49,38,30,29,42,37,65,57,62,82,54,71,69,56,42,52,55,50,49,54,50,38,58,76,67,46,72,73,47,98,68,47,36,30,41,35,43,36,44,94,66,42,44,38,39,38,33,48,76,130

Sequence (174 aa):
MKVLIYWLLLTTSNPSLTANHLRRFFLNIGRTQNDYTKITTIDDYWLWLENSFLENIRAHKWYNNKTTSCYFRIMQSPFIWAKIEPNINLTAIEYSLAIRNAFVYTKGKQPDTYLYMGTHATYGSGGYVYEIRGRLSDIRSNLSTLHHLEWIDAKTRAVLIQSTSKVIIFDYSN